Protein AF-A0A7S3XFY7-F1 (afdb_monomer_lite)

Secondary structure (DSSP, 8-state):
-PPTT--SSS--SS-SEEEEEEEETTEEEEEEEEE-SS-TT-EEEEEEEEEEETTEEEEEEEEEE-EEEEEEEE-SSEEEEEEEEEEESTTSBPEEETTTTEEEEEEEEEEEEEEEETTEEEEEEEEEEEEEEE-S-S--

Sequence (140 aa):
AYPAGCTGAMKPSSERFCAVGTTSEQKFQMAIYLFDEKQTTKSTHFNIEVTLGGSRPTGLSITAGGCANVVDKNFVVLYGTVQLCFETVGDGRGEFDEATGNWNAAVQLKAAAKAGAFGKSFNLNADKVVKAHVGQNLVS

Foldseek 3Di:
DFPPPDDLQFDDPPDQKGKDWDDDQFKTKIKIWGAAPPDRRFTKMKMWMFTDDHLKTPWIFIAIFDKHFNDWDDDPFKTKTKMKTKHFDDPRTWDQDPVVQKTKGKIKIKMWMWMDGRPDIDIDIDIDIDMDIGTNPPDD

pLDDT: mean 83.22, std 11.7, range [33.28, 94.44]

Radius of gyration: 18.2 Å; chains: 1; bounding box: 46×30×55 Å

Organism: Oxyrrhis marina (NCBI:txid2969)

Structure (mmCIF, N/CA/C/O backbone):
data_AF-A0A7S3XFY7-F1
#
_entry.id   AF-A0A7S3XFY7-F1
#
loop_
_atom_site.group_PDB
_atom_site.id
_atom_site.type_symbol
_atom_site.label_atom_id
_atom_site.label_alt_id
_atom_site.label_comp_id
_atom_site.label_asym_id
_atom_site.label_entity_id
_atom_site.label_seq_id
_atom_site.pdbx_PDB_ins_code
_atom_site.Cartn_x
_atom_site.Cartn_y
_atom_site.Cartn_z
_atom_site.occupancy
_atom_site.B_iso_or_equiv
_atom_site.auth_seq_id
_atom_site.auth_comp_id
_atom_site.auth_asym_id
_atom_site.auth_atom_id
_atom_site.pdbx_PDB_model_num
ATOM 1 N N . ALA A 1 1 ? -7.438 -17.114 -3.726 1.00 42.62 1 ALA A N 1
ATOM 2 C CA . ALA A 1 1 ? -8.443 -16.637 -4.694 1.00 42.62 1 ALA A CA 1
ATOM 3 C C . ALA A 1 1 ? -8.813 -15.214 -4.314 1.00 42.62 1 ALA A C 1
ATOM 5 O O . ALA A 1 1 ? -9.027 -14.967 -3.134 1.00 42.62 1 ALA A O 1
ATOM 6 N N . TYR A 1 2 ? -8.814 -14.284 -5.269 1.00 48.12 2 TYR A N 1
ATOM 7 C CA . TYR A 1 2 ? -9.343 -12.940 -5.044 1.00 48.12 2 TYR A CA 1
ATOM 8 C C . TYR A 1 2 ? -10.841 -13.041 -4.725 1.00 48.12 2 TYR A C 1
ATOM 10 O O . TYR A 1 2 ? -11.519 -13.835 -5.385 1.00 48.12 2 TYR A O 1
ATOM 18 N N . PRO A 1 3 ? -11.376 -12.305 -3.733 1.00 55.84 3 PRO A N 1
ATOM 19 C CA . PRO A 1 3 ? -12.812 -12.314 -3.502 1.00 55.84 3 PRO A CA 1
ATOM 20 C C . PRO A 1 3 ? -13.526 -11.837 -4.770 1.00 55.84 3 PRO A C 1
ATOM 22 O O . PRO A 1 3 ? -13.165 -10.810 -5.353 1.00 55.84 3 PRO A O 1
ATOM 25 N N . ALA A 1 4 ? -14.513 -12.611 -5.223 1.00 58.38 4 ALA A N 1
ATOM 26 C CA . ALA A 1 4 ? -15.294 -12.273 -6.405 1.00 58.38 4 ALA A CA 1
ATOM 27 C C . ALA A 1 4 ? -15.926 -10.879 -6.235 1.00 58.38 4 ALA A C 1
ATOM 29 O O . ALA A 1 4 ? -16.502 -10.580 -5.190 1.00 58.38 4 ALA A O 1
ATOM 30 N N . GLY A 1 5 ? -15.796 -10.020 -7.252 1.00 61.69 5 GLY A N 1
ATOM 31 C CA . GLY A 1 5 ? -16.347 -8.660 -7.232 1.00 61.69 5 GLY A CA 1
ATOM 32 C C . GLY A 1 5 ? -15.477 -7.603 -6.548 1.00 61.69 5 GLY A C 1
ATOM 33 O O . GLY A 1 5 ? -15.943 -6.484 -6.342 1.00 61.69 5 GLY A O 1
ATOM 34 N N . CYS A 1 6 ? -14.222 -7.904 -6.207 1.00 72.06 6 CYS A N 1
ATOM 35 C CA . CYS A 1 6 ? -13.344 -6.868 -5.688 1.00 72.06 6 CYS A CA 1
ATOM 36 C C . CYS A 1 6 ? -12.871 -5.880 -6.764 1.00 72.06 6 CYS A C 1
ATOM 38 O O . CYS A 1 6 ? -12.245 -6.261 -7.751 1.00 72.06 6 CYS A O 1
ATOM 40 N N . THR A 1 7 ? -13.099 -4.593 -6.508 1.00 70.44 7 THR A N 1
ATOM 41 C CA . THR A 1 7 ? -12.715 -3.490 -7.402 1.00 70.44 7 THR A CA 1
ATOM 42 C C . THR A 1 7 ? -11.971 -2.359 -6.685 1.00 70.44 7 THR A C 1
ATOM 44 O O . THR A 1 7 ? -11.759 -1.301 -7.268 1.00 70.44 7 THR A O 1
ATOM 47 N N . GLY A 1 8 ? -11.631 -2.526 -5.400 1.00 68.19 8 GLY A N 1
ATOM 48 C CA . GLY A 1 8 ? -11.091 -1.455 -4.546 1.00 68.19 8 GLY A CA 1
ATOM 49 C C . GLY A 1 8 ? -12.097 -0.350 -4.188 1.00 68.19 8 GLY A C 1
ATOM 50 O O . GLY A 1 8 ? -11.932 0.320 -3.176 1.00 68.19 8 GLY A O 1
ATOM 51 N N . ALA A 1 9 ? -13.176 -0.200 -4.961 1.00 69.62 9 ALA A N 1
ATOM 52 C CA . ALA A 1 9 ? -14.234 0.784 -4.735 1.00 69.62 9 ALA A CA 1
ATOM 53 C C . ALA A 1 9 ? -15.288 0.327 -3.713 1.00 69.62 9 ALA A C 1
ATOM 55 O O . ALA A 1 9 ? -15.973 1.158 -3.117 1.00 69.62 9 ALA A O 1
ATOM 56 N N . MET A 1 10 ? -15.439 -0.986 -3.515 1.00 69.50 10 MET A N 1
ATOM 57 C CA . MET A 1 10 ? -16.452 -1.547 -2.626 1.00 69.50 10 MET A CA 1
ATOM 58 C C . MET A 1 10 ? -15.895 -2.713 -1.813 1.00 69.50 10 MET A C 1
ATOM 60 O O . MET A 1 10 ? -15.287 -3.638 -2.356 1.00 69.50 10 MET A O 1
ATOM 64 N N . LYS A 1 11 ? -16.135 -2.663 -0.501 1.00 71.19 11 LYS A N 1
ATOM 65 C CA . LYS A 1 11 ? -15.786 -3.727 0.442 1.00 71.19 11 LYS A CA 1
ATOM 66 C C . LYS A 1 11 ? -16.570 -5.017 0.135 1.00 71.19 11 LYS A C 1
ATOM 68 O O . LYS A 1 11 ? -17.803 -4.965 0.132 1.00 71.19 11 LYS A O 1
ATOM 73 N N . PRO A 1 12 ? -15.908 -6.175 -0.053 1.00 73.12 12 PRO A N 1
ATOM 74 C CA . PRO A 1 12 ? -16.590 -7.465 -0.141 1.00 73.12 12 PRO A CA 1
ATOM 75 C C . PRO A 1 12 ? -17.311 -7.806 1.171 1.00 73.12 12 PRO A C 1
ATOM 77 O O . PRO A 1 12 ? -16.838 -7.472 2.255 1.00 73.12 12 PRO A O 1
ATOM 80 N N . SER A 1 13 ? -18.441 -8.511 1.103 1.00 71.31 13 SER A N 1
ATOM 81 C CA . SER A 1 13 ? -19.286 -8.784 2.279 1.00 71.31 13 SER A CA 1
ATOM 82 C C . SER A 1 13 ? -18.599 -9.603 3.380 1.00 71.31 13 SER A C 1
ATOM 84 O O . SER A 1 13 ? -18.956 -9.465 4.547 1.00 71.31 13 SER A O 1
ATOM 86 N N . SER A 1 14 ? -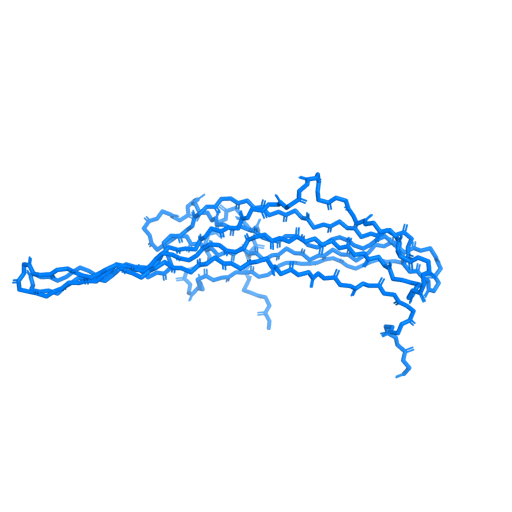17.624 -10.446 3.027 1.00 70.94 14 SER A N 1
ATOM 87 C CA . SER A 1 14 ? -16.915 -11.335 3.960 1.00 70.94 14 SER A CA 1
ATOM 88 C C . SER A 1 14 ? -15.460 -10.945 4.226 1.00 70.94 14 SER A C 1
ATOM 90 O O . SER A 1 14 ? -14.870 -11.459 5.172 1.00 70.94 14 SER A O 1
ATOM 92 N N . GLU A 1 15 ? -14.877 -10.041 3.435 1.00 77.56 15 GLU A N 1
ATOM 93 C CA . GLU A 1 15 ? -13.440 -9.751 3.475 1.00 77.56 15 GLU A CA 1
ATOM 94 C C . GLU A 1 15 ? -13.156 -8.322 3.939 1.00 77.56 15 GLU A C 1
ATOM 96 O O . GLU A 1 15 ? -13.829 -7.360 3.567 1.00 77.56 15 GLU A O 1
ATOM 101 N N . ARG A 1 16 ? -12.117 -8.167 4.763 1.00 76.38 16 ARG A N 1
ATOM 102 C CA . ARG A 1 16 ? -11.652 -6.847 5.240 1.00 76.38 16 ARG A CA 1
ATOM 103 C C . ARG A 1 16 ? -10.593 -6.229 4.344 1.00 76.38 16 ARG A C 1
ATOM 105 O O . ARG A 1 16 ? -10.333 -5.030 4.428 1.00 76.38 16 ARG A O 1
ATOM 112 N N . PHE A 1 17 ? -9.982 -7.053 3.511 1.00 82.81 17 PHE A N 1
ATOM 113 C CA . PHE A 1 17 ? -8.962 -6.646 2.577 1.00 82.81 17 PHE A CA 1
ATOM 114 C C . PHE A 1 17 ? -9.301 -7.185 1.199 1.00 82.81 17 PHE A C 1
ATOM 116 O O . PHE A 1 17 ? -10.040 -8.156 1.039 1.00 82.81 17 PHE A O 1
ATOM 123 N N . CYS A 1 18 ? -8.721 -6.555 0.200 1.00 84.12 18 CYS A N 1
ATOM 124 C CA . CYS A 1 18 ? -8.693 -7.099 -1.128 1.00 84.12 18 CYS A CA 1
ATOM 125 C C . CYS A 1 18 ? -7.362 -6.777 -1.782 1.00 84.12 18 CYS A C 1
ATOM 127 O O . CYS A 1 18 ? -6.848 -5.680 -1.620 1.00 84.12 18 CYS A O 1
ATOM 129 N N . ALA A 1 19 ? -6.839 -7.716 -2.556 1.00 86.00 19 ALA A N 1
ATOM 130 C CA . ALA A 1 19 ? -5.803 -7.426 -3.525 1.00 86.00 19 ALA A CA 1
ATOM 131 C C . ALA A 1 19 ? -6.397 -7.528 -4.938 1.00 86.00 19 ALA A C 1
ATOM 133 O O . ALA A 1 19 ? -7.310 -8.310 -5.167 1.00 86.00 19 ALA A O 1
ATOM 134 N N . VAL A 1 20 ? -5.893 -6.759 -5.887 1.00 85.88 20 VAL A N 1
ATOM 135 C CA . VAL A 1 20 ? -6.159 -6.916 -7.321 1.00 85.88 20 VAL A CA 1
ATOM 136 C C . VAL A 1 20 ? -4.841 -6.738 -8.051 1.00 85.88 20 VAL A C 1
ATOM 138 O O . VAL A 1 20 ? -3.925 -6.093 -7.540 1.00 85.88 20 VAL A O 1
ATOM 141 N N . GLY A 1 21 ? -4.713 -7.318 -9.233 1.00 85.94 21 GLY A N 1
ATOM 142 C CA . GLY A 1 21 ? -3.492 -7.167 -9.999 1.00 85.94 21 GLY A CA 1
ATOM 143 C C . GLY A 1 21 ? -3.665 -7.556 -11.447 1.00 85.94 21 GLY A C 1
ATOM 144 O O . GLY A 1 21 ? -4.580 -8.290 -11.815 1.00 85.94 21 GLY A O 1
ATOM 145 N N . THR A 1 22 ? -2.757 -7.042 -12.258 1.00 85.69 22 THR A N 1
ATOM 146 C CA . THR A 1 22 ? -2.659 -7.330 -13.681 1.00 85.69 22 THR A CA 1
ATOM 147 C C . THR A 1 22 ? -1.202 -7.551 -14.023 1.00 85.69 22 THR A C 1
ATOM 149 O O . THR A 1 22 ? -0.325 -6.843 -13.527 1.00 85.69 22 THR A O 1
ATOM 152 N N . THR A 1 23 ? -0.948 -8.515 -14.896 1.00 86.00 23 THR A N 1
ATOM 153 C CA . THR A 1 23 ? 0.381 -8.763 -15.442 1.00 86.00 23 THR A CA 1
ATOM 154 C C . THR A 1 23 ? 0.299 -8.789 -16.961 1.00 86.00 23 THR A C 1
ATOM 156 O O . THR A 1 23 ? -0.660 -9.316 -17.528 1.00 86.00 23 THR A O 1
ATOM 159 N N . SER A 1 24 ? 1.279 -8.179 -17.611 1.00 86.50 24 SER A N 1
ATOM 160 C CA . SER A 1 24 ? 1.503 -8.192 -19.052 1.00 86.50 24 SER A CA 1
ATOM 161 C C . SER A 1 24 ? 3.007 -8.235 -19.324 1.00 86.50 24 SER A C 1
ATOM 163 O O . SER A 1 24 ? 3.815 -8.052 -18.414 1.00 86.50 24 SER A O 1
ATOM 165 N N . GLU A 1 25 ? 3.398 -8.421 -20.584 1.00 83.94 25 GLU A N 1
ATOM 166 C CA . GLU A 1 25 ? 4.815 -8.425 -20.982 1.00 83.94 25 GLU A CA 1
ATOM 167 C C . GLU A 1 25 ? 5.556 -7.120 -20.641 1.00 83.94 25 GLU A C 1
ATOM 169 O O . GLU A 1 25 ? 6.776 -7.116 -20.519 1.00 83.94 25 GLU A O 1
ATOM 174 N N . GLN A 1 26 ? 4.830 -6.010 -20.480 1.00 88.50 26 GLN A N 1
ATOM 175 C CA . GLN A 1 26 ? 5.405 -4.678 -20.264 1.00 88.50 26 GLN A CA 1
ATOM 176 C C . GLN A 1 26 ? 5.179 -4.148 -18.847 1.00 88.50 26 GLN A C 1
ATOM 178 O O . GLN A 1 26 ? 5.752 -3.123 -18.473 1.00 88.50 26 GLN A O 1
ATOM 183 N N . LYS A 1 27 ? 4.312 -4.792 -18.059 1.00 90.12 27 LYS A N 1
ATOM 184 C CA . LYS A 1 27 ? 3.852 -4.224 -16.795 1.00 90.12 27 LYS A CA 1
ATOM 185 C C . LYS A 1 27 ? 3.369 -5.290 -15.829 1.00 90.12 27 LYS A C 1
ATOM 187 O O . LYS A 1 27 ? 2.520 -6.114 -16.156 1.00 90.12 27 LYS A O 1
ATOM 192 N N . PHE A 1 28 ? 3.823 -5.175 -14.593 1.00 89.38 28 PHE A N 1
ATOM 193 C CA . PHE A 1 28 ? 3.205 -5.819 -13.447 1.00 89.38 28 PHE A CA 1
ATOM 194 C C . PHE A 1 28 ? 2.580 -4.748 -12.559 1.00 89.38 28 PHE A C 1
ATOM 196 O O . PHE A 1 28 ? 3.221 -3.754 -12.227 1.00 89.38 28 PHE A O 1
ATOM 203 N N . GLN A 1 29 ? 1.328 -4.944 -12.163 1.00 91.31 29 GLN A N 1
ATOM 204 C CA . GLN A 1 29 ? 0.633 -4.046 -11.254 1.00 91.31 29 GLN A CA 1
ATOM 205 C C . GLN A 1 29 ? -0.119 -4.850 -10.203 1.00 91.31 29 GLN A C 1
ATOM 207 O O . GLN A 1 29 ? -0.819 -5.811 -10.519 1.00 91.31 29 GLN A O 1
ATOM 212 N N . MET A 1 30 ? -0.013 -4.414 -8.954 1.00 90.50 30 MET A N 1
ATOM 213 C CA . MET A 1 30 ? -0.777 -4.937 -7.832 1.00 90.50 30 MET A CA 1
ATOM 214 C C . MET A 1 30 ? -1.306 -3.773 -7.004 1.00 90.50 30 MET A C 1
ATOM 216 O O . MET A 1 30 ? -0.595 -2.801 -6.780 1.00 90.50 30 MET A O 1
ATOM 220 N N . ALA A 1 31 ? -2.531 -3.886 -6.518 1.00 89.81 31 ALA A N 1
ATOM 221 C CA . ALA A 1 31 ? -3.124 -2.974 -5.557 1.00 89.81 31 ALA A CA 1
ATOM 222 C C . ALA A 1 31 ? -3.712 -3.777 -4.400 1.00 89.81 31 ALA A C 1
ATOM 224 O O . ALA A 1 31 ? -4.357 -4.800 -4.619 1.00 89.81 31 ALA A O 1
ATOM 225 N N . ILE A 1 32 ? -3.494 -3.319 -3.174 1.00 89.38 32 ILE A N 1
ATOM 226 C CA . ILE A 1 32 ? -4.078 -3.861 -1.951 1.00 89.38 32 ILE A CA 1
ATOM 227 C C . ILE A 1 32 ? -4.932 -2.767 -1.326 1.00 89.38 32 ILE A C 1
ATOM 229 O O . ILE A 1 32 ? -4.466 -1.651 -1.126 1.00 89.38 32 ILE A O 1
ATOM 233 N N . TYR A 1 33 ? -6.164 -3.108 -0.982 1.00 89.19 33 TYR A N 1
ATOM 234 C CA . TYR A 1 33 ? -7.140 -2.263 -0.318 1.00 89.19 33 TYR A CA 1
ATOM 235 C C . TYR A 1 33 ? -7.460 -2.861 1.047 1.00 89.19 33 TYR A C 1
ATOM 237 O O . TYR A 1 33 ? -7.789 -4.043 1.154 1.00 89.19 33 TYR A O 1
ATOM 245 N N . LEU A 1 34 ? -7.395 -2.041 2.089 1.00 89.50 34 LEU A N 1
ATOM 246 C CA . LEU A 1 34 ? -7.897 -2.352 3.423 1.00 89.50 34 LEU A CA 1
ATOM 247 C C . LEU A 1 34 ? -9.100 -1.456 3.685 1.00 89.50 34 LEU A C 1
ATOM 249 O O . LEU A 1 34 ? -8.973 -0.231 3.724 1.00 89.50 34 LEU A O 1
ATOM 253 N N . PHE A 1 35 ? -10.270 -2.067 3.831 1.00 88.69 35 PHE A N 1
ATOM 254 C CA . PHE A 1 35 ? -11.528 -1.345 3.971 1.00 88.69 35 PHE A CA 1
ATOM 255 C C . PHE A 1 35 ? -11.806 -0.988 5.42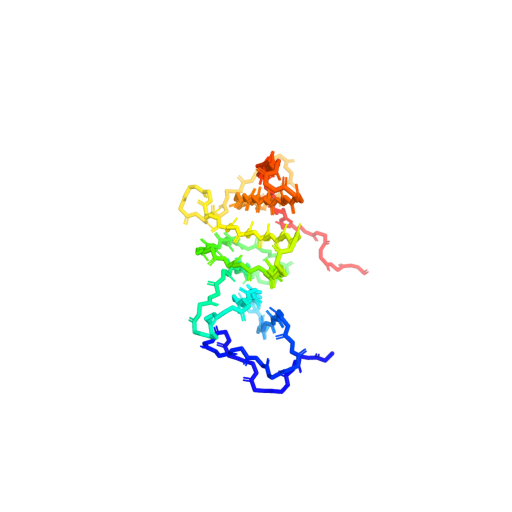8 1.00 88.69 35 PHE A C 1
ATOM 257 O O . PHE A 1 35 ? -11.515 -1.762 6.342 1.00 88.69 35 PHE A O 1
ATOM 264 N N . ASP A 1 36 ? -12.429 0.166 5.639 1.00 88.31 36 ASP A N 1
ATOM 265 C CA . ASP A 1 36 ? -12.868 0.599 6.959 1.00 88.31 36 ASP A CA 1
ATOM 266 C C . ASP A 1 36 ? -13.994 -0.321 7.493 1.00 88.31 36 ASP A C 1
ATOM 268 O O . ASP A 1 36 ? -14.838 -0.849 6.753 1.00 88.31 36 ASP A O 1
ATOM 272 N N . GLU A 1 37 ? -13.988 -0.590 8.801 1.00 84.75 37 GLU A N 1
ATOM 273 C CA . GLU A 1 37 ? -14.980 -1.445 9.461 1.00 84.75 37 GLU A CA 1
ATOM 274 C C . GLU A 1 37 ? -16.359 -0.774 9.486 1.00 84.75 37 GLU A C 1
ATOM 276 O O . GLU A 1 37 ? -17.364 -1.470 9.343 1.00 84.75 37 GLU A O 1
ATOM 281 N N . LYS A 1 38 ? -16.410 0.562 9.581 1.00 81.75 38 LYS A N 1
ATOM 282 C CA . LYS A 1 38 ? -17.640 1.357 9.694 1.00 81.75 38 LYS A CA 1
ATOM 283 C C . LYS A 1 38 ? -18.100 1.971 8.372 1.00 81.75 38 LYS A C 1
ATOM 285 O O . LYS A 1 38 ? -19.300 2.153 8.187 1.00 81.75 38 LYS A O 1
ATOM 290 N N . GLN A 1 39 ? -17.183 2.320 7.470 1.00 81.81 39 GLN A N 1
ATOM 291 C CA . GLN A 1 39 ? -17.502 2.992 6.202 1.00 81.81 39 GLN A CA 1
ATOM 292 C C . GLN A 1 39 ? -17.051 2.146 5.007 1.00 81.81 39 GLN A C 1
ATOM 294 O O . GLN A 1 39 ? -15.892 2.170 4.619 1.00 81.81 39 GLN A O 1
ATOM 299 N N . THR A 1 40 ? -17.981 1.426 4.377 1.00 74.38 40 THR A N 1
ATOM 300 C CA . THR A 1 40 ? -17.688 0.469 3.287 1.00 74.38 40 THR A CA 1
ATOM 301 C C . THR A 1 40 ? -17.109 1.097 2.016 1.00 74.38 40 THR A C 1
ATOM 303 O O . THR A 1 40 ? -16.535 0.380 1.198 1.00 74.38 40 THR A O 1
ATOM 306 N N . THR A 1 41 ? -17.246 2.415 1.857 1.00 77.50 41 THR A N 1
ATOM 307 C CA . THR A 1 41 ? -16.689 3.216 0.755 1.00 77.50 41 THR A CA 1
ATOM 308 C C . THR A 1 41 ? -15.334 3.841 1.088 1.00 77.50 41 THR A C 1
ATOM 310 O O . THR A 1 41 ? -14.726 4.475 0.229 1.00 77.50 41 THR A O 1
ATOM 313 N N . LYS A 1 42 ? -14.849 3.692 2.329 1.00 83.94 42 LYS A N 1
ATOM 314 C CA . LYS A 1 42 ? -13.510 4.123 2.730 1.00 83.94 42 LYS A CA 1
ATOM 315 C C . LYS A 1 42 ? -12.569 2.936 2.770 1.00 83.94 42 LYS A C 1
ATOM 317 O O . LYS A 1 42 ? -12.845 1.911 3.391 1.00 83.94 42 LYS A O 1
ATOM 322 N N . SER A 1 43 ? -11.411 3.123 2.162 1.00 86.12 43 SER A N 1
ATOM 323 C CA . SER A 1 43 ? -10.295 2.199 2.245 1.00 86.12 43 SER A CA 1
ATOM 324 C C . SER A 1 43 ? -8.994 2.973 2.292 1.00 86.12 43 SER A C 1
ATOM 326 O O . SER A 1 43 ? -8.872 4.038 1.686 1.00 86.12 43 SER A O 1
ATOM 328 N N . THR A 1 44 ? -8.005 2.401 2.958 1.00 90.81 44 THR A N 1
ATOM 329 C CA . THR A 1 44 ? -6.616 2.725 2.660 1.00 90.81 44 THR A CA 1
ATOM 330 C C . THR A 1 44 ? -6.107 1.760 1.598 1.00 90.81 44 THR A C 1
ATOM 332 O O . THR A 1 44 ? -6.593 0.628 1.507 1.00 90.81 44 THR A O 1
ATOM 335 N N . HIS A 1 45 ? -5.186 2.211 0.758 1.00 90.44 45 HIS A N 1
ATOM 336 C CA . HIS A 1 45 ? -4.676 1.406 -0.340 1.00 90.44 45 HIS A CA 1
ATOM 337 C C . HIS A 1 45 ? -3.167 1.524 -0.491 1.00 90.44 45 HIS A C 1
ATOM 339 O O . HIS A 1 45 ? -2.552 2.505 -0.073 1.00 90.44 45 HIS A O 1
ATOM 345 N N . PHE A 1 46 ? -2.603 0.512 -1.133 1.00 90.50 46 PHE A N 1
ATOM 346 C CA . PHE A 1 46 ? -1.200 0.398 -1.475 1.00 90.50 46 PHE A CA 1
ATOM 347 C C . PHE A 1 46 ? -1.082 -0.261 -2.848 1.00 90.50 46 PHE A C 1
ATOM 349 O O . PHE A 1 46 ? -1.520 -1.393 -3.035 1.00 90.50 46 PHE A O 1
ATOM 356 N N . ASN A 1 47 ? -0.482 0.445 -3.795 1.00 92.12 47 ASN A N 1
ATOM 357 C CA . ASN A 1 47 ? -0.285 0.013 -5.166 1.00 92.12 47 ASN A CA 1
ATOM 358 C C . ASN A 1 47 ? 1.208 -0.112 -5.447 1.00 92.12 47 ASN A C 1
ATOM 360 O O . ASN A 1 47 ? 1.979 0.787 -5.116 1.00 92.12 47 ASN A O 1
ATOM 364 N N . ILE A 1 48 ? 1.588 -1.193 -6.118 1.00 92.94 48 ILE A N 1
ATOM 365 C CA . ILE A 1 48 ? 2.905 -1.394 -6.709 1.00 92.94 48 ILE A CA 1
ATOM 366 C C . ILE A 1 48 ? 2.714 -1.499 -8.215 1.00 92.94 48 ILE A C 1
ATOM 368 O O . ILE A 1 48 ? 1.899 -2.286 -8.696 1.00 92.94 48 ILE A O 1
ATOM 372 N N . GLU A 1 49 ? 3.513 -0.747 -8.952 1.00 94.44 49 GLU A N 1
ATOM 373 C CA . GLU A 1 49 ? 3.641 -0.836 -10.394 1.00 94.44 49 GLU A CA 1
ATOM 374 C C . GLU A 1 49 ? 5.106 -1.062 -10.761 1.00 94.44 49 GLU A C 1
ATOM 376 O O . GLU A 1 49 ? 5.992 -0.358 -10.286 1.00 94.44 49 GLU A O 1
ATOM 381 N N . VAL A 1 50 ? 5.360 -2.055 -11.605 1.00 92.75 50 VAL A N 1
ATOM 382 C CA . VAL A 1 50 ? 6.679 -2.358 -12.157 1.00 92.75 50 VAL A CA 1
ATOM 383 C C . VAL A 1 50 ? 6.572 -2.305 -13.673 1.00 92.75 50 VAL A C 1
ATOM 385 O O . VAL A 1 50 ? 5.775 -3.035 -14.266 1.00 92.75 50 VAL A O 1
ATOM 388 N N . THR A 1 51 ? 7.393 -1.465 -14.294 1.00 93.25 51 THR A N 1
ATOM 389 C CA . THR A 1 51 ? 7.527 -1.402 -15.753 1.00 93.25 51 THR A CA 1
ATOM 390 C C . THR A 1 51 ? 8.601 -2.386 -16.189 1.00 93.25 51 THR A C 1
ATOM 392 O O . THR A 1 51 ? 9.685 -2.418 -15.606 1.00 93.25 51 THR A O 1
ATOM 395 N N . LEU A 1 52 ? 8.307 -3.194 -17.205 1.00 89.12 52 LEU A N 1
ATOM 396 C CA . LEU A 1 52 ? 9.201 -4.220 -17.733 1.00 89.12 52 LEU A CA 1
ATOM 397 C C . LEU A 1 52 ? 9.722 -3.806 -19.114 1.00 89.12 52 LEU A C 1
ATOM 399 O O . LEU A 1 52 ? 8.958 -3.407 -19.991 1.00 89.12 52 LEU A O 1
ATOM 403 N N . GLY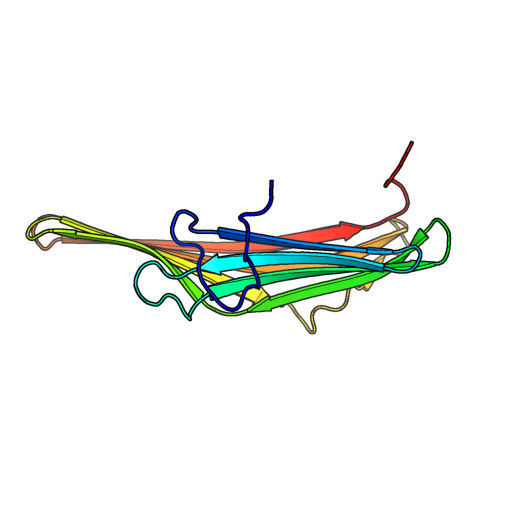 A 1 53 ? 11.035 -3.916 -19.308 1.00 82.50 53 GLY A N 1
ATOM 404 C CA . GLY A 1 53 ? 11.714 -3.787 -20.594 1.00 82.50 53 GLY A CA 1
ATOM 405 C C . GLY A 1 53 ? 12.448 -5.085 -20.914 1.00 82.50 53 GLY A C 1
ATOM 406 O O . GLY A 1 53 ? 13.587 -5.285 -20.491 1.00 82.50 53 GLY A O 1
ATOM 407 N N . GLY A 1 54 ? 11.786 -5.991 -21.635 1.00 77.88 54 GLY A N 1
ATOM 408 C CA . GLY A 1 54 ? 12.303 -7.340 -21.869 1.00 77.88 54 GLY A CA 1
ATOM 409 C C . GLY A 1 54 ? 12.364 -8.142 -20.567 1.00 77.88 54 GLY A C 1
ATOM 410 O O . GLY A 1 54 ? 11.373 -8.245 -19.852 1.00 77.88 54 GLY A O 1
ATOM 411 N N . SER A 1 55 ? 13.530 -8.697 -20.235 1.00 73.75 55 SER A N 1
ATOM 412 C CA . SER A 1 55 ? 13.732 -9.503 -19.022 1.00 73.75 55 SER A CA 1
ATOM 413 C C . SER A 1 55 ? 14.047 -8.688 -17.762 1.00 73.75 55 SER A C 1
ATOM 415 O O . SER A 1 55 ? 14.365 -9.272 -16.725 1.00 73.75 55 SER A O 1
ATOM 417 N N . ARG A 1 56 ? 14.016 -7.349 -17.827 1.00 75.81 56 ARG A N 1
ATOM 418 C CA . ARG A 1 56 ? 14.443 -6.480 -16.722 1.00 75.81 56 ARG A CA 1
ATOM 419 C C . ARG A 1 56 ? 13.409 -5.408 -16.374 1.00 75.81 56 ARG A C 1
ATOM 421 O O . ARG A 1 56 ? 12.774 -4.862 -17.277 1.00 75.81 56 ARG A O 1
ATOM 428 N N . PRO A 1 57 ? 13.271 -5.057 -15.084 1.00 87.25 57 PRO A N 1
ATOM 429 C CA . PRO A 1 57 ? 12.480 -3.908 -14.675 1.00 87.25 57 PRO A CA 1
ATOM 430 C C . PRO A 1 57 ? 13.168 -2.607 -15.111 1.00 87.25 57 PRO A C 1
ATOM 432 O O . PRO A 1 57 ? 14.356 -2.395 -14.863 1.00 87.25 57 PRO A O 1
ATOM 435 N N . THR A 1 58 ? 12.412 -1.726 -15.753 1.00 91.94 58 THR A N 1
ATOM 436 C CA . THR A 1 58 ? 12.844 -0.387 -16.189 1.00 91.94 58 THR A CA 1
ATOM 437 C C . THR A 1 58 ? 12.214 0.728 -15.363 1.00 91.94 58 THR A C 1
ATOM 439 O O . THR A 1 58 ? 12.490 1.899 -15.600 1.00 91.94 58 THR A O 1
ATOM 442 N N . GLY A 1 59 ? 11.376 0.373 -14.390 1.00 92.62 59 GLY A N 1
ATOM 443 C CA . GLY A 1 59 ? 10.799 1.312 -13.448 1.00 92.62 59 GLY A CA 1
ATOM 444 C C . GLY A 1 59 ? 10.052 0.603 -12.329 1.00 92.62 59 GLY A C 1
ATOM 445 O O . GLY A 1 59 ? 9.571 -0.521 -12.487 1.00 92.62 59 GLY A O 1
ATOM 446 N N . LEU A 1 60 ? 9.942 1.298 -11.205 1.00 94.00 60 LEU A N 1
ATOM 447 C CA . LEU A 1 60 ? 9.115 0.937 -10.062 1.00 94.00 60 LEU A CA 1
ATOM 448 C C . LEU A 1 60 ? 8.315 2.175 -9.668 1.00 94.00 60 LEU A C 1
ATOM 450 O O . LEU A 1 60 ? 8.847 3.282 -9.675 1.00 94.00 60 LEU A O 1
ATOM 454 N N . SER A 1 61 ? 7.058 2.001 -9.292 1.00 94.25 61 SER A N 1
ATOM 455 C CA . SER A 1 61 ? 6.284 3.025 -8.611 1.00 94.25 61 SER A CA 1
ATOM 456 C C . SER A 1 61 ? 5.470 2.401 -7.493 1.00 94.25 61 SER A C 1
ATOM 458 O O . SER A 1 61 ? 4.889 1.327 -7.647 1.00 94.25 61 SER A O 1
ATOM 460 N N . ILE A 1 62 ? 5.445 3.080 -6.352 1.00 92.81 62 ILE A N 1
ATOM 461 C CA . ILE A 1 62 ? 4.591 2.744 -5.226 1.00 92.81 62 ILE A CA 1
ATOM 462 C C . ILE A 1 62 ? 3.723 3.947 -4.931 1.00 92.81 62 ILE A C 1
ATOM 464 O O . ILE A 1 62 ? 4.232 5.029 -4.658 1.00 92.81 62 ILE A O 1
ATOM 468 N N . THR A 1 63 ? 2.412 3.744 -4.941 1.00 93.38 63 THR A N 1
ATOM 469 C CA . THR A 1 63 ? 1.458 4.765 -4.511 1.00 93.38 63 THR A CA 1
ATOM 470 C C . THR A 1 63 ? 0.587 4.204 -3.412 1.00 93.38 63 THR A C 1
ATOM 472 O O . THR A 1 63 ? 0.121 3.073 -3.471 1.00 93.38 63 THR A O 1
ATOM 475 N N . ALA A 1 64 ? 0.381 4.988 -2.373 1.00 93.44 64 ALA A N 1
ATOM 476 C CA . ALA A 1 64 ? -0.448 4.618 -1.251 1.00 93.44 64 ALA A CA 1
ATOM 477 C C . ALA A 1 64 ? -1.172 5.841 -0.703 1.00 93.44 64 ALA A C 1
ATOM 479 O O . ALA A 1 64 ? -0.676 6.971 -0.800 1.00 93.44 64 ALA A O 1
ATOM 480 N N . GLY A 1 65 ? -2.338 5.605 -0.114 1.00 91.44 65 GLY A N 1
ATOM 481 C CA . GLY A 1 65 ? -3.142 6.694 0.404 1.00 91.44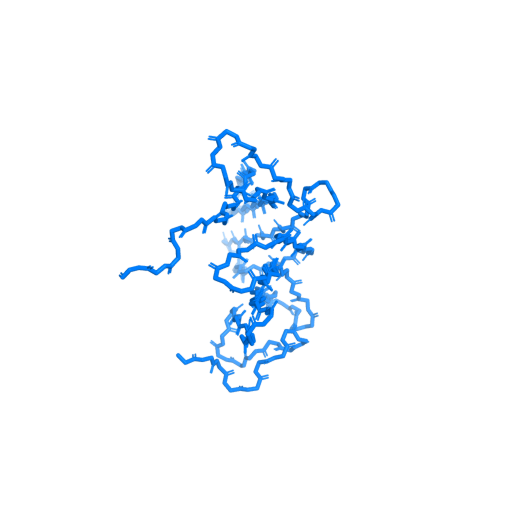 65 GLY A CA 1
ATOM 482 C C . GLY A 1 65 ? -4.326 6.260 1.249 1.00 91.44 65 GLY A C 1
ATOM 483 O O . GLY A 1 65 ? -4.920 5.194 1.067 1.00 91.44 65 GLY A O 1
ATOM 484 N N . GLY A 1 66 ? -4.716 7.172 2.135 1.00 91.12 66 GLY A N 1
ATOM 485 C CA . GLY A 1 66 ? -5.905 7.061 2.968 1.00 91.12 66 GLY A CA 1
ATOM 486 C C . GLY A 1 66 ? -5.659 6.345 4.291 1.00 91.12 66 GLY A C 1
ATOM 487 O O . GLY A 1 66 ? -4.585 5.803 4.554 1.00 91.12 66 GLY A O 1
ATOM 488 N N . CYS A 1 67 ? -6.703 6.323 5.114 1.00 90.75 67 CYS A N 1
ATOM 489 C CA . CYS A 1 67 ? -6.727 5.671 6.416 1.00 90.75 67 CYS A CA 1
ATOM 490 C C . CYS A 1 67 ? -7.997 4.832 6.547 1.00 90.75 67 CYS A C 1
ATOM 492 O O . CYS A 1 67 ? -9.065 5.253 6.099 1.00 90.75 67 CYS A O 1
ATOM 494 N N . ALA A 1 68 ? -7.892 3.681 7.204 1.00 90.06 68 ALA A N 1
ATOM 495 C CA . ALA A 1 68 ? -9.027 2.820 7.505 1.00 90.06 68 ALA A CA 1
ATOM 496 C C . ALA A 1 68 ? -8.970 2.327 8.951 1.00 90.06 68 ALA A C 1
ATOM 498 O O . ALA A 1 68 ? -7.916 1.907 9.437 1.00 90.06 68 ALA A O 1
ATOM 499 N N . ASN A 1 69 ? -10.115 2.342 9.633 1.00 90.00 69 ASN A N 1
ATOM 500 C CA . ASN A 1 69 ? -10.287 1.630 10.893 1.00 90.00 69 ASN A CA 1
ATOM 501 C C . ASN A 1 69 ? -10.511 0.152 10.574 1.00 90.00 69 ASN A C 1
ATOM 503 O O . ASN A 1 69 ? -11.555 -0.218 10.050 1.00 90.00 69 ASN A O 1
ATOM 507 N N . VAL A 1 70 ? -9.528 -0.694 10.858 1.00 86.19 70 VAL A N 1
ATOM 508 C CA . VAL A 1 70 ? -9.564 -2.134 10.532 1.00 86.19 70 VAL A CA 1
ATOM 509 C C . VAL A 1 70 ? -10.072 -2.993 11.689 1.00 86.19 70 VAL A C 1
ATOM 511 O O . VAL A 1 70 ? -10.436 -4.159 11.498 1.00 86.19 70 VAL A O 1
ATOM 514 N N . VAL A 1 71 ? -10.088 -2.401 12.885 1.00 84.06 71 VAL A N 1
ATOM 515 C CA . VAL A 1 71 ? -10.736 -2.924 14.084 1.00 84.06 71 VAL A CA 1
ATOM 516 C C . VAL A 1 71 ? -11.514 -1.787 14.727 1.00 84.06 71 VAL A C 1
ATOM 518 O O . VAL A 1 71 ? -10.944 -0.732 14.998 1.00 84.06 71 VAL A O 1
ATOM 521 N N . ASP A 1 72 ? -12.787 -2.021 15.014 1.00 81.62 72 ASP A N 1
ATOM 522 C CA . ASP A 1 72 ? -13.627 -1.132 15.807 1.00 81.62 72 ASP A CA 1
ATOM 523 C C . ASP A 1 72 ? -14.598 -1.947 16.669 1.00 81.62 72 ASP A C 1
ATOM 525 O O . ASP A 1 72 ? -15.592 -2.505 16.197 1.00 81.62 72 ASP A O 1
ATOM 529 N N . LYS A 1 73 ? -14.277 -2.062 17.958 1.00 80.75 73 LYS A N 1
ATOM 530 C CA . LYS A 1 73 ? -15.082 -2.769 18.953 1.00 80.75 73 LYS A CA 1
ATOM 531 C C . LYS A 1 73 ? -15.412 -1.813 20.084 1.00 80.75 73 LYS A C 1
ATOM 533 O O . LYS A 1 73 ? -14.513 -1.368 20.786 1.00 80.75 73 LYS A O 1
ATOM 538 N N . ASN A 1 74 ? -16.698 -1.536 20.284 1.00 76.31 74 ASN A N 1
ATOM 539 C CA . ASN A 1 74 ? -17.178 -0.721 21.396 1.00 76.31 74 ASN A CA 1
ATOM 540 C C . ASN A 1 74 ? -18.226 -1.505 22.187 1.00 76.31 74 ASN A C 1
ATOM 542 O O . ASN A 1 74 ? -19.270 -1.875 21.654 1.00 76.31 74 ASN A O 1
ATOM 546 N N . PHE A 1 75 ? -17.941 -1.723 23.462 1.00 71.00 75 PHE A N 1
ATOM 547 C CA . PHE A 1 75 ? -18.845 -2.236 24.481 1.00 71.00 75 PHE A CA 1
ATOM 548 C C . PHE A 1 75 ? -18.913 -1.221 25.624 1.00 71.00 75 PHE A C 1
ATOM 550 O O . PHE A 1 75 ? -18.016 -0.397 25.794 1.00 71.00 75 PHE A O 1
ATOM 557 N N . VAL A 1 76 ? -19.957 -1.306 26.450 1.00 68.44 76 VAL A N 1
ATOM 558 C CA . VAL A 1 76 ? -20.215 -0.348 27.544 1.00 68.44 76 VAL A CA 1
ATOM 559 C C . VAL A 1 76 ? -19.005 -0.169 28.474 1.00 68.44 76 VAL A C 1
ATOM 561 O O . VAL A 1 76 ? -18.749 0.931 28.951 1.00 68.44 76 VAL A O 1
ATOM 564 N N . VAL A 1 77 ? -18.237 -1.234 28.707 1.00 70.88 77 VAL A N 1
ATOM 565 C CA . VAL A 1 77 ? -17.102 -1.236 29.647 1.00 70.88 77 VAL A CA 1
ATOM 566 C C . VAL A 1 77 ? -15.733 -1.325 28.978 1.00 70.88 77 VAL A C 1
ATOM 568 O O . VAL A 1 77 ? -14.725 -1.144 29.659 1.00 70.88 77 VAL A O 1
ATOM 571 N N . LEU A 1 78 ? -15.686 -1.611 27.676 1.00 75.25 78 LEU A N 1
ATOM 572 C CA . LEU A 1 78 ? -14.479 -1.963 26.930 1.00 75.25 78 LEU A CA 1
ATOM 573 C C . LEU A 1 78 ? -14.575 -1.411 25.516 1.00 75.25 78 LEU A C 1
ATOM 575 O O . LEU A 1 78 ? -15.551 -1.674 24.820 1.00 75.25 78 LEU A O 1
ATOM 579 N N . TYR A 1 79 ? -13.543 -0.721 25.052 1.00 82.25 79 TYR A N 1
ATOM 580 C CA . TYR A 1 79 ? -13.466 -0.316 23.656 1.00 82.25 79 TYR A CA 1
ATOM 581 C C . TYR A 1 79 ? -12.060 -0.498 23.091 1.00 82.25 79 TYR A C 1
ATOM 583 O O . TYR A 1 79 ? -11.072 -0.463 23.826 1.00 82.25 79 TYR A O 1
ATOM 591 N N . GLY A 1 80 ? -11.976 -0.704 21.780 1.00 84.12 80 GLY A N 1
ATOM 592 C CA . GLY A 1 80 ? -10.735 -0.927 21.056 1.00 84.12 80 GLY A CA 1
ATOM 593 C C . GLY A 1 80 ? -10.879 -0.562 19.584 1.00 84.12 80 GLY A C 1
ATOM 594 O O . GLY A 1 80 ? -11.765 -1.072 18.898 1.00 84.12 80 GLY A O 1
ATOM 595 N N . THR A 1 81 ? -9.994 0.298 19.094 1.00 87.00 81 THR A N 1
ATOM 596 C CA . THR A 1 81 ? -9.925 0.707 17.692 1.00 87.00 81 THR A CA 1
ATOM 597 C C . THR A 1 81 ? -8.502 0.574 17.171 1.00 87.00 81 THR A C 1
ATOM 599 O O . THR A 1 81 ? -7.557 0.951 17.866 1.00 87.00 81 THR A O 1
ATOM 602 N N . VAL A 1 82 ? -8.345 0.091 15.941 1.00 88.31 82 VAL A N 1
ATOM 603 C CA . VAL A 1 82 ? -7.067 0.086 15.218 1.00 88.31 82 VAL A CA 1
ATOM 604 C C . VAL A 1 82 ? -7.268 0.787 13.887 1.00 88.31 82 VAL A C 1
ATOM 606 O O . VAL A 1 82 ? -8.073 0.346 13.067 1.00 88.31 82 VAL A O 1
ATOM 609 N N . GLN A 1 83 ? -6.517 1.859 13.676 1.00 91.44 83 GLN A N 1
ATOM 610 C CA . GLN A 1 83 ? -6.454 2.599 12.429 1.00 91.44 83 GLN A CA 1
ATOM 611 C C . GLN A 1 83 ? -5.116 2.338 11.745 1.00 91.44 83 GLN A C 1
ATOM 613 O O . GLN A 1 83 ? -4.065 2.400 12.384 1.00 91.44 83 GLN A O 1
ATOM 618 N N . LEU A 1 84 ? -5.166 2.074 10.442 1.00 91.12 84 LEU A N 1
ATOM 619 C CA . LEU A 1 84 ? -3.997 1.985 9.575 1.00 91.12 84 LEU A CA 1
ATOM 620 C C . LEU A 1 84 ? -4.082 3.074 8.510 1.00 91.12 84 LEU A C 1
ATOM 622 O O . LEU A 1 84 ? -5.127 3.239 7.879 1.00 91.12 84 LEU A O 1
ATOM 626 N N . CYS A 1 85 ? -2.980 3.782 8.303 1.00 92.06 85 CYS A N 1
ATOM 627 C CA . CYS A 1 85 ? -2.805 4.766 7.249 1.00 92.06 85 CYS A CA 1
ATOM 628 C C . CYS A 1 85 ? -1.569 4.408 6.434 1.00 92.06 85 CYS A C 1
ATOM 630 O O . CYS A 1 85 ? -0.524 4.078 7.000 1.00 92.06 85 CYS A O 1
ATOM 632 N N . PHE A 1 86 ? -1.688 4.512 5.117 1.00 92.38 86 PHE A N 1
ATOM 633 C CA . PHE A 1 86 ? -0.559 4.385 4.211 1.00 92.38 86 PHE A CA 1
ATOM 634 C C . PHE A 1 86 ? -0.362 5.702 3.474 1.00 92.38 86 PHE A C 1
ATOM 636 O O . PHE A 1 86 ? -1.323 6.308 2.998 1.00 92.38 86 PHE A O 1
ATOM 643 N N . GLU A 1 87 ? 0.887 6.135 3.382 1.00 92.69 87 GLU A N 1
ATOM 644 C CA . GLU A 1 87 ? 1.272 7.379 2.727 1.00 92.69 87 GLU A CA 1
ATOM 645 C C . GLU A 1 87 ? 2.430 7.117 1.770 1.00 92.69 87 GLU A C 1
ATOM 647 O O . GLU A 1 87 ? 3.411 6.454 2.111 1.00 92.69 87 GLU A O 1
ATOM 652 N N . THR A 1 88 ? 2.312 7.638 0.554 1.00 93.56 88 THR A N 1
ATOM 653 C CA . THR A 1 88 ? 3.408 7.606 -0.418 1.00 93.56 88 THR A CA 1
ATOM 654 C C . THR A 1 88 ? 4.578 8.440 0.104 1.00 93.56 88 THR A C 1
ATOM 656 O O . THR A 1 88 ? 4.373 9.565 0.557 1.00 93.56 88 THR A O 1
ATOM 659 N N . VAL A 1 89 ? 5.802 7.909 0.037 1.00 91.25 89 VAL A N 1
ATOM 660 C CA . VAL A 1 89 ? 7.014 8.685 0.334 1.00 91.25 89 VAL A CA 1
ATOM 661 C C . VAL A 1 89 ? 7.522 9.318 -0.960 1.00 91.25 89 VAL A C 1
ATOM 663 O O . VAL A 1 89 ? 7.653 8.633 -1.974 1.00 91.25 89 VAL A O 1
ATOM 666 N N . GLY A 1 90 ? 7.826 10.618 -0.927 1.00 89.06 90 GLY A N 1
ATOM 667 C CA . GLY A 1 90 ? 8.201 11.362 -2.132 1.00 89.06 90 GLY A CA 1
ATOM 668 C C . GLY A 1 90 ? 7.038 11.448 -3.124 1.00 89.06 90 GLY A C 1
ATOM 669 O O . GLY A 1 90 ? 5.890 11.623 -2.720 1.00 89.06 90 GLY A O 1
ATOM 670 N N . ASP A 1 91 ? 7.327 11.315 -4.417 1.00 88.00 91 ASP A N 1
ATOM 671 C CA . ASP A 1 91 ? 6.314 11.260 -5.481 1.00 88.00 91 ASP A CA 1
ATOM 672 C C . ASP A 1 91 ? 5.892 9.820 -5.842 1.00 88.00 91 ASP A C 1
ATOM 674 O O . ASP A 1 91 ? 5.105 9.610 -6.767 1.00 88.00 91 ASP A O 1
ATOM 678 N N . GLY A 1 92 ? 6.409 8.825 -5.110 1.00 88.50 92 GLY A N 1
ATOM 679 C CA . GLY A 1 92 ? 6.127 7.410 -5.331 1.00 88.50 92 GLY A CA 1
ATOM 680 C C . GLY A 1 92 ? 6.853 6.796 -6.524 1.00 88.50 92 GLY A C 1
ATOM 681 O O . GLY A 1 92 ? 6.619 5.624 -6.829 1.00 88.50 92 GLY A O 1
ATOM 682 N N . ARG A 1 93 ? 7.721 7.535 -7.223 1.00 92.25 93 ARG A N 1
ATOM 683 C CA . ARG A 1 93 ? 8.578 6.969 -8.268 1.00 92.25 93 ARG A CA 1
ATOM 684 C C . ARG A 1 93 ? 9.788 6.309 -7.629 1.00 92.25 93 ARG A C 1
ATOM 686 O O . ARG A 1 93 ? 10.374 6.820 -6.681 1.00 92.25 93 ARG A O 1
ATOM 693 N N . GLY A 1 94 ? 10.134 5.137 -8.140 1.00 90.38 94 GLY A N 1
ATOM 694 C CA . GLY A 1 94 ? 11.316 4.423 -7.710 1.00 90.38 94 GLY A CA 1
ATOM 695 C C . GLY A 1 94 ? 12.576 5.105 -8.218 1.00 90.38 94 GLY A C 1
ATOM 696 O O . GLY A 1 94 ? 12.628 5.557 -9.359 1.00 90.38 94 GLY A O 1
ATOM 697 N N . GLU A 1 95 ? 13.601 5.129 -7.381 1.00 92.44 95 GLU A N 1
ATOM 698 C CA . GLU A 1 95 ? 14.943 5.572 -7.742 1.00 92.44 95 GLU A CA 1
ATOM 699 C C . GLU A 1 95 ? 15.794 4.354 -8.108 1.00 92.44 95 GLU A C 1
ATOM 701 O O . GLU A 1 95 ? 15.744 3.327 -7.424 1.00 92.44 95 GLU A O 1
ATOM 706 N N . PHE A 1 96 ? 16.558 4.449 -9.197 1.00 92.00 96 PHE A N 1
ATOM 707 C CA . PHE A 1 96 ? 17.485 3.395 -9.597 1.00 92.00 96 PHE A CA 1
ATOM 708 C C . PHE A 1 96 ? 18.791 3.514 -8.807 1.00 92.00 96 PHE A C 1
ATOM 710 O O . PHE A 1 96 ? 19.440 4.557 -8.818 1.00 92.00 96 PHE A O 1
ATOM 717 N N . ASP A 1 97 ? 19.177 2.435 -8.136 1.00 90.12 97 ASP A N 1
ATOM 718 C CA . ASP A 1 97 ? 20.454 2.302 -7.447 1.00 90.12 97 ASP A CA 1
ATOM 719 C C . ASP A 1 97 ? 21.426 1.506 -8.323 1.00 90.12 97 ASP A C 1
ATOM 721 O O . ASP A 1 97 ? 21.301 0.287 -8.467 1.00 90.12 97 ASP A O 1
ATOM 725 N N . GLU A 1 98 ? 22.407 2.203 -8.899 1.00 88.75 98 GLU A N 1
ATOM 726 C CA . GLU A 1 98 ? 23.427 1.613 -9.771 1.00 88.75 98 GLU A CA 1
ATOM 727 C C . GLU A 1 98 ? 24.311 0.586 -9.053 1.00 88.75 98 GLU A C 1
ATOM 729 O O . GLU A 1 98 ? 24.756 -0.375 -9.681 1.00 88.75 98 GLU A O 1
ATOM 734 N N . ALA A 1 99 ? 24.547 0.747 -7.746 1.00 89.56 99 ALA A N 1
ATOM 735 C CA . ALA A 1 99 ? 25.422 -0.145 -6.990 1.00 89.56 99 ALA A CA 1
ATOM 736 C C . ALA A 1 99 ? 24.794 -1.530 -6.806 1.00 89.56 99 ALA A C 1
ATOM 738 O O . ALA A 1 99 ? 25.500 -2.539 -6.790 1.00 89.56 99 ALA A O 1
ATOM 739 N N . THR A 1 100 ? 23.466 -1.582 -6.672 1.00 85.81 100 THR A N 1
ATOM 740 C CA . THR A 1 100 ? 22.725 -2.837 -6.490 1.00 85.81 100 THR A CA 1
ATOM 741 C C . THR A 1 100 ? 21.964 -3.287 -7.737 1.00 85.81 100 THR A C 1
ATOM 743 O O . THR A 1 100 ? 21.498 -4.424 -7.788 1.00 85.81 100 THR A O 1
ATOM 746 N N . GLY A 1 101 ? 21.851 -2.428 -8.754 1.00 86.38 101 GLY A N 1
ATOM 747 C CA . GLY A 1 101 ? 21.083 -2.683 -9.972 1.00 86.38 101 GLY A CA 1
ATOM 748 C C . GLY A 1 101 ? 19.572 -2.783 -9.736 1.00 86.38 101 GLY A C 1
ATOM 749 O O . GLY A 1 101 ? 18.882 -3.452 -10.510 1.00 86.38 101 GLY A O 1
ATOM 750 N N . ASN A 1 102 ? 19.067 -2.163 -8.664 1.00 89.94 102 ASN A N 1
ATOM 751 C CA . ASN A 1 102 ? 17.677 -2.264 -8.220 1.00 89.94 102 ASN A CA 1
ATOM 752 C C . ASN A 1 102 ? 16.949 -0.923 -8.316 1.00 89.94 102 ASN A C 1
ATOM 754 O O . ASN A 1 102 ? 17.521 0.136 -8.078 1.00 89.94 102 ASN A O 1
ATOM 758 N N . TRP A 1 103 ? 15.646 -0.987 -8.564 1.00 92.19 103 TRP A N 1
ATOM 759 C CA . TRP A 1 103 ? 14.729 0.123 -8.346 1.00 92.19 103 TRP A CA 1
ATOM 760 C C . TRP A 1 103 ? 14.199 0.103 -6.916 1.00 92.19 103 TRP A C 1
ATOM 762 O O . TRP A 1 103 ? 13.749 -0.942 -6.441 1.00 92.19 103 TRP A O 1
ATOM 772 N N . ASN A 1 104 ? 14.201 1.262 -6.261 1.00 91.88 104 ASN A N 1
ATOM 773 C CA . ASN A 1 104 ? 13.835 1.421 -4.858 1.00 91.88 104 ASN A CA 1
ATOM 774 C C . ASN A 1 104 ? 12.703 2.435 -4.705 1.00 91.88 104 ASN A C 1
ATOM 776 O O . ASN A 1 104 ? 12.851 3.581 -5.110 1.00 91.88 104 ASN A O 1
ATOM 780 N N . ALA A 1 105 ? 11.600 2.048 -4.070 1.00 92.56 105 ALA A N 1
ATOM 781 C CA . ALA A 1 105 ? 10.499 2.955 -3.737 1.00 92.56 105 ALA A CA 1
ATOM 782 C C . ALA A 1 105 ? 10.015 2.694 -2.307 1.00 92.56 105 ALA A C 1
ATOM 784 O O . ALA A 1 105 ? 10.257 1.619 -1.753 1.00 92.56 105 ALA A O 1
ATOM 785 N N . ALA A 1 106 ? 9.340 3.665 -1.690 1.00 90.25 106 ALA A N 1
ATOM 786 C CA . ALA A 1 106 ? 8.942 3.566 -0.291 1.00 90.25 106 ALA A CA 1
ATOM 787 C C . ALA A 1 106 ? 7.505 4.027 -0.024 1.00 90.25 106 ALA A C 1
ATOM 789 O O . ALA A 1 106 ? 6.971 4.924 -0.674 1.00 90.25 106 ALA A O 1
ATOM 790 N N . VAL A 1 107 ? 6.910 3.420 0.999 1.00 91.50 107 VAL A N 1
ATOM 791 C CA . VAL A 1 107 ? 5.622 3.790 1.588 1.00 91.50 107 VAL A CA 1
ATOM 792 C C . VAL A 1 107 ? 5.799 3.931 3.095 1.00 91.50 107 VAL A C 1
ATOM 794 O O . VAL A 1 107 ? 6.541 3.171 3.721 1.00 91.50 107 VAL A O 1
ATOM 797 N N . GLN A 1 108 ? 5.114 4.892 3.695 1.00 92.44 108 GLN A N 1
ATOM 798 C CA . GLN A 1 108 ? 5.021 5.027 5.137 1.00 92.44 108 GLN A CA 1
ATOM 799 C C . GLN A 1 108 ? 3.741 4.356 5.632 1.00 92.44 108 GLN A C 1
ATOM 801 O O . GLN A 1 108 ? 2.647 4.645 5.150 1.00 92.44 108 GLN A O 1
ATOM 806 N N . LEU A 1 109 ? 3.886 3.459 6.603 1.00 90.88 109 LEU A N 1
ATOM 807 C CA . LEU A 1 109 ? 2.793 2.849 7.345 1.00 90.88 109 LEU A CA 1
ATOM 808 C C . LEU A 1 109 ? 2.699 3.516 8.714 1.00 90.88 109 LEU A C 1
ATOM 810 O O . LEU A 1 109 ? 3.633 3.435 9.513 1.00 90.88 109 LEU A O 1
ATOM 814 N N . LYS A 1 110 ? 1.538 4.096 9.009 1.00 92.50 110 LYS A N 1
ATOM 815 C CA . LYS A 1 110 ? 1.192 4.599 10.338 1.00 92.50 110 LYS A CA 1
ATOM 816 C C . LYS A 1 110 ? 0.070 3.746 10.904 1.00 92.50 110 LYS A C 1
ATOM 818 O O . LYS A 1 110 ? -0.960 3.551 10.262 1.00 92.50 110 LYS A O 1
ATOM 823 N N . ALA A 1 111 ? 0.271 3.234 12.108 1.00 89.94 111 ALA A N 1
ATOM 824 C CA . ALA A 1 111 ? -0.723 2.474 12.841 1.00 89.94 111 ALA A CA 1
ATOM 825 C C . ALA A 1 111 ? -1.010 3.168 14.171 1.00 89.94 111 ALA A C 1
ATOM 827 O O . ALA A 1 111 ? -0.094 3.443 14.944 1.00 89.94 111 ALA A O 1
ATOM 828 N N . ALA A 1 112 ? -2.284 3.418 14.447 1.00 91.06 112 ALA A N 1
ATOM 829 C CA . ALA A 1 112 ? -2.745 3.950 15.718 1.00 91.06 112 ALA A CA 1
ATOM 830 C C . ALA A 1 112 ? -3.739 2.964 16.328 1.00 91.06 112 ALA A C 1
ATOM 832 O O . ALA A 1 112 ? -4.770 2.649 15.734 1.00 91.06 112 ALA A O 1
ATOM 833 N N . ALA A 1 113 ? -3.431 2.466 17.519 1.00 88.12 113 ALA A N 1
ATOM 834 C CA . ALA A 1 113 ? -4.324 1.638 18.305 1.00 88.12 113 ALA A CA 1
ATOM 835 C C . ALA A 1 113 ? -4.731 2.393 19.565 1.00 88.12 113 ALA A C 1
ATOM 837 O O . ALA A 1 113 ? -3.899 2.943 20.287 1.00 88.12 113 ALA A O 1
ATOM 838 N N . LYS A 1 114 ? -6.025 2.397 19.850 1.00 88.38 114 LYS A N 1
ATOM 839 C CA . LYS A 1 114 ? -6.581 2.975 21.066 1.00 88.38 114 LYS A CA 1
ATOM 840 C C . LYS A 1 114 ? -7.459 1.936 21.720 1.00 88.38 114 LYS A C 1
ATOM 842 O O . LYS A 1 114 ? -8.312 1.352 21.061 1.00 88.38 114 LYS A O 1
ATOM 847 N N . ALA A 1 115 ? -7.277 1.723 23.011 1.00 85.88 115 ALA A N 1
ATOM 848 C CA . ALA A 1 115 ? -8.143 0.841 23.768 1.00 85.88 115 ALA A CA 1
ATOM 849 C C . ALA A 1 115 ? -8.355 1.371 25.179 1.00 85.88 115 ALA A C 1
ATOM 851 O O . ALA A 1 115 ? -7.594 2.198 25.685 1.00 85.88 115 ALA A O 1
ATOM 852 N N . GLY A 1 116 ? -9.436 0.932 25.801 1.00 84.44 116 GLY A N 1
ATOM 853 C CA . GLY A 1 116 ? -9.776 1.361 27.139 1.00 84.44 116 GLY A CA 1
ATOM 854 C C . GLY A 1 116 ? -10.760 0.436 27.822 1.00 84.44 116 GLY A C 1
ATOM 855 O O . GLY A 1 116 ? -11.530 -0.276 27.178 1.00 84.44 116 GLY A O 1
ATOM 856 N N . ALA A 1 117 ? -10.706 0.458 29.147 1.00 82.88 117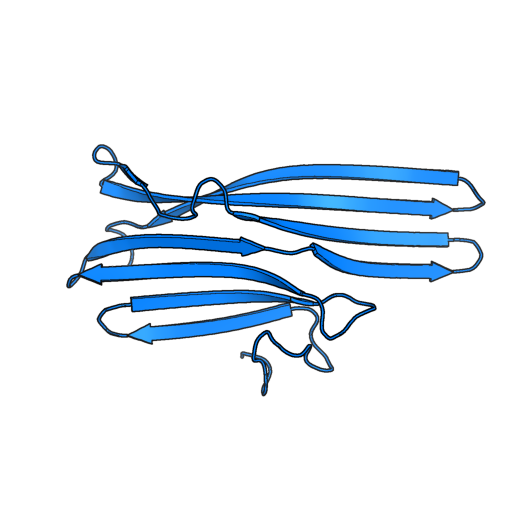 ALA A N 1
ATOM 857 C CA . ALA A 1 117 ? -11.589 -0.289 30.022 1.00 82.88 117 ALA A CA 1
ATOM 858 C C . ALA A 1 117 ? -11.915 0.566 31.247 1.00 82.88 117 ALA A C 1
ATOM 860 O O . ALA A 1 117 ? -11.031 1.242 31.778 1.00 82.88 117 ALA A O 1
ATOM 861 N N . PHE A 1 118 ? -13.170 0.540 31.700 1.00 82.00 118 PHE A N 1
ATOM 862 C CA . PHE A 1 118 ? -13.593 1.218 32.937 1.00 82.00 118 PHE A CA 1
ATOM 863 C C . PHE A 1 118 ? -13.172 2.702 33.010 1.00 82.00 118 PHE A C 1
ATOM 865 O O . PHE A 1 118 ? -12.645 3.168 34.019 1.00 82.00 118 PHE A O 1
ATOM 872 N N . GLY A 1 119 ? -13.338 3.441 31.909 1.00 73.44 119 GLY A N 1
ATOM 873 C CA . GLY A 1 119 ? -12.991 4.867 31.829 1.00 73.44 119 GLY A CA 1
ATOM 874 C C . GLY A 1 119 ? -11.490 5.179 31.730 1.00 73.44 119 GLY A C 1
ATOM 875 O O . GLY A 1 119 ? -11.128 6.342 31.573 1.00 73.44 119 GLY A O 1
ATOM 876 N N . LYS A 1 120 ? -10.606 4.173 31.769 1.00 80.62 120 LYS A N 1
ATOM 877 C CA . LYS A 1 120 ? -9.170 4.335 31.500 1.00 80.62 120 LYS A CA 1
ATOM 878 C C . LYS A 1 120 ? -8.868 4.026 30.041 1.00 80.62 120 LYS A C 1
ATOM 880 O O . LYS A 1 120 ? -9.459 3.113 29.472 1.00 80.62 120 LYS A O 1
ATOM 885 N N . SER A 1 121 ? -7.919 4.754 29.456 1.00 85.69 121 SER A N 1
ATOM 886 C CA . SER A 1 121 ? -7.511 4.572 28.062 1.00 85.69 121 SER A CA 1
ATOM 887 C C . SER A 1 121 ? -6.001 4.476 27.916 1.00 85.69 121 SER A C 1
ATOM 889 O O . SER A 1 121 ? -5.265 5.113 28.668 1.00 85.69 121 SER A O 1
ATOM 891 N N . PHE A 1 122 ? -5.559 3.712 26.925 1.00 85.19 122 PHE A N 1
ATOM 892 C CA . PHE A 1 122 ? -4.191 3.701 26.439 1.00 85.19 122 PHE A CA 1
ATOM 893 C C . PHE A 1 122 ? -4.183 3.863 24.918 1.00 85.19 122 PHE A C 1
ATOM 895 O O . PHE A 1 122 ? -5.088 3.401 24.217 1.00 85.19 122 PHE A O 1
ATOM 902 N N . ASN A 1 123 ? -3.151 4.541 24.423 1.00 88.25 123 ASN A N 1
ATOM 903 C CA . ASN A 1 123 ? -2.917 4.754 23.002 1.00 88.25 123 ASN A CA 1
ATOM 904 C C . ASN A 1 123 ? -1.538 4.192 22.656 1.00 88.25 123 ASN A C 1
ATOM 906 O O . ASN A 1 123 ? -0.569 4.452 23.367 1.00 88.25 123 ASN A O 1
ATOM 910 N N . LEU A 1 124 ? -1.458 3.449 21.561 1.00 86.00 124 LEU A N 1
ATOM 911 C CA . LEU A 1 124 ? -0.224 2.956 20.970 1.00 86.00 124 LEU A CA 1
ATOM 912 C C . LEU A 1 124 ? -0.151 3.495 19.548 1.00 86.00 124 LEU A C 1
ATOM 914 O O . LEU A 1 124 ? -1.088 3.320 18.775 1.00 86.00 124 LEU A O 1
ATOM 918 N N . ASN A 1 125 ? 0.962 4.130 19.203 1.00 89.56 125 ASN A N 1
ATOM 919 C CA . ASN A 1 125 ? 1.221 4.597 17.848 1.00 89.56 125 ASN A CA 1
ATOM 920 C C . ASN A 1 125 ? 2.504 3.939 17.350 1.00 89.56 125 ASN A C 1
ATOM 922 O O . ASN A 1 125 ? 3.491 3.873 18.082 1.00 89.56 125 ASN A O 1
ATOM 926 N N . ALA A 1 126 ? 2.479 3.459 16.115 1.00 84.50 126 ALA A N 1
ATOM 927 C CA . ALA A 1 126 ? 3.636 2.936 15.414 1.00 84.50 126 ALA A CA 1
ATOM 928 C C . ALA A 1 126 ? 3.738 3.608 14.045 1.00 84.50 126 ALA A C 1
ATOM 930 O O . ALA A 1 126 ? 2.735 3.814 13.364 1.00 84.50 126 ALA A O 1
ATOM 931 N N . ASP A 1 127 ? 4.962 3.929 13.651 1.00 91.06 127 ASP A N 1
ATOM 932 C CA . ASP A 1 127 ? 5.286 4.541 12.370 1.00 91.06 127 ASP A CA 1
ATOM 933 C C . ASP A 1 127 ? 6.484 3.797 11.781 1.00 91.06 127 ASP A C 1
ATOM 935 O O . ASP A 1 127 ? 7.47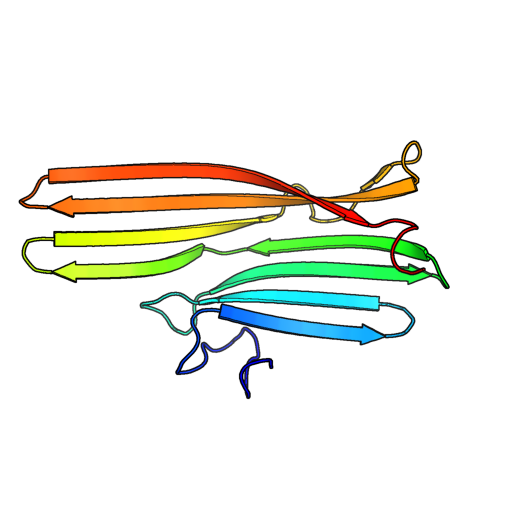8 3.554 12.475 1.00 91.06 127 ASP A O 1
ATOM 939 N N . LYS A 1 128 ? 6.365 3.366 10.527 1.00 89.81 128 LYS A N 1
ATOM 940 C CA . LYS A 1 128 ? 7.421 2.643 9.828 1.00 89.81 128 LYS A CA 1
ATOM 941 C C . LYS A 1 128 ? 7.423 2.979 8.346 1.00 89.81 128 LYS A C 1
ATOM 943 O O . LYS A 1 128 ? 6.420 2.813 7.659 1.00 89.81 128 LYS A O 1
ATOM 948 N N . VAL A 1 129 ? 8.597 3.325 7.828 1.00 87.00 129 VAL A N 1
ATOM 949 C CA . VAL A 1 129 ? 8.845 3.374 6.384 1.00 87.00 129 VAL A CA 1
ATOM 950 C C . VAL A 1 129 ? 9.218 1.976 5.897 1.00 87.00 129 VAL A C 1
ATOM 952 O O . VAL A 1 129 ? 10.148 1.351 6.413 1.00 87.00 129 VAL A O 1
ATOM 955 N N . VAL A 1 130 ? 8.486 1.482 4.904 1.00 85.19 130 VAL A N 1
ATOM 956 C CA . VAL A 1 130 ? 8.742 0.209 4.228 1.00 85.19 130 VAL A CA 1
ATOM 957 C C . VAL A 1 130 ? 9.250 0.512 2.826 1.00 85.19 130 VAL A C 1
ATOM 959 O O . VAL A 1 130 ? 8.616 1.255 2.078 1.00 85.19 130 VAL A O 1
ATOM 962 N N . LYS A 1 131 ? 10.405 -0.058 2.479 1.00 85.50 131 LYS A N 1
ATOM 963 C CA . LYS A 1 131 ? 11.022 0.070 1.157 1.00 85.50 131 LYS A CA 1
ATOM 964 C C . LYS A 1 131 ? 10.782 -1.207 0.361 1.00 85.50 131 LYS A C 1
ATOM 966 O O . LYS A 1 131 ? 10.940 -2.298 0.907 1.00 85.50 131 LYS A O 1
ATOM 971 N N . ALA A 1 132 ? 10.406 -1.068 -0.904 1.00 83.94 132 ALA A N 1
ATOM 972 C CA . ALA A 1 132 ? 10.430 -2.166 -1.857 1.00 83.94 132 ALA A CA 1
ATOM 973 C C . ALA A 1 132 ? 11.613 -1.998 -2.804 1.00 83.94 132 ALA A C 1
ATOM 975 O O . ALA A 1 132 ? 11.993 -0.880 -3.156 1.00 83.94 132 ALA A O 1
ATOM 976 N N . HIS A 1 133 ? 12.145 -3.139 -3.221 1.00 86.44 133 HIS A N 1
ATOM 977 C CA . HIS A 1 133 ? 13.306 -3.251 -4.084 1.00 86.44 133 HIS A CA 1
ATOM 978 C C . HIS A 1 133 ? 12.948 -4.213 -5.214 1.00 86.44 133 HIS A C 1
ATOM 980 O O . HIS A 1 133 ? 12.465 -5.315 -4.944 1.00 86.44 133 HIS A O 1
ATOM 986 N N . VAL A 1 134 ? 13.156 -3.807 -6.465 1.00 82.56 134 VAL A N 1
ATOM 987 C CA . VAL A 1 134 ? 12.899 -4.651 -7.640 1.00 82.56 134 VAL A CA 1
ATOM 988 C C . VAL A 1 134 ? 14.103 -4.604 -8.576 1.00 82.56 134 VAL A C 1
ATOM 990 O O . VAL A 1 134 ? 14.503 -3.533 -9.026 1.00 82.56 134 VAL A O 1
ATOM 993 N N . GLY A 1 135 ? 14.671 -5.769 -8.886 1.00 78.19 135 GLY A N 1
ATOM 994 C CA . GLY A 1 135 ? 15.843 -5.907 -9.752 1.00 78.19 135 GLY A CA 1
ATOM 995 C C . GLY A 1 135 ? 15.922 -7.272 -10.427 1.00 78.19 135 GLY A C 1
ATOM 996 O O . GLY A 1 135 ? 14.913 -7.957 -10.574 1.00 78.19 135 GLY A O 1
ATOM 997 N N . GLN A 1 136 ? 17.119 -7.666 -10.867 1.00 62.94 136 GLN A N 1
ATOM 998 C CA . GLN A 1 136 ? 17.318 -8.771 -11.823 1.00 62.94 136 GLN A CA 1
ATOM 999 C C . GLN A 1 136 ? 16.968 -10.181 -11.307 1.00 62.94 136 GLN A C 1
ATOM 1001 O O . GLN A 1 136 ? 16.888 -11.106 -12.109 1.00 62.94 136 GLN A O 1
ATOM 1006 N N . ASN A 1 137 ? 16.700 -10.362 -10.013 1.00 50.19 137 ASN A N 1
ATOM 1007 C CA . ASN A 1 137 ? 16.446 -11.678 -9.416 1.00 50.19 137 ASN A CA 1
ATOM 1008 C C . ASN A 1 137 ? 14.950 -12.004 -9.287 1.00 50.19 137 ASN A C 1
ATOM 1010 O O . ASN A 1 137 ? 14.496 -12.339 -8.195 1.00 50.19 137 ASN A O 1
ATOM 1014 N N . LEU A 1 138 ? 14.167 -11.887 -10.365 1.00 45.53 138 LEU A N 1
ATOM 1015 C CA . LEU A 1 138 ? 12.748 -12.271 -10.313 1.00 45.53 138 LEU A CA 1
ATOM 1016 C C . LEU A 1 138 ? 12.425 -13.665 -10.857 1.00 45.53 138 LEU A C 1
ATOM 1018 O O . LEU A 1 138 ? 11.333 -14.141 -10.568 1.00 45.53 138 LEU A O 1
ATOM 1022 N N . VAL A 1 139 ? 13.337 -14.361 -11.547 1.00 37.00 139 VAL A N 1
ATOM 1023 C CA . VAL A 1 139 ? 13.135 -15.777 -11.907 1.00 37.00 139 VAL A CA 1
ATOM 1024 C C . VAL A 1 139 ? 14.472 -16.483 -12.170 1.00 37.00 139 VAL A C 1
ATOM 1026 O O . VAL A 1 139 ? 15.215 -16.082 -13.065 1.00 37.00 139 VAL A O 1
ATOM 1029 N N . SER A 1 140 ? 14.738 -17.565 -11.439 1.00 33.28 140 SER A N 1
ATOM 1030 C CA . SER A 1 140 ? 15.380 -18.774 -11.973 1.00 33.28 140 SER A CA 1
ATOM 1031 C C . SER A 1 140 ? 14.517 -19.963 -11.590 1.00 33.28 140 SER A C 1
ATOM 1033 O O . SER A 1 140 ? 14.236 -20.055 -10.372 1.00 33.28 140 SER A O 1
#

InterPro domains:
  IPR046628 Protein of unknown function DUF6740 [PF20525] (1-131)